Protein AF-A0A3D8K4X9-F1 (afdb_monomer)

Mean predicted aligned error: 11.61 Å

Solvent-accessible surface area (backbone atoms only — not comparable to full-atom values): 6572 Å² total; per-residue (Å²): 135,88,84,91,79,90,84,73,86,84,74,71,87,81,76,62,77,52,66,64,59,56,50,50,52,51,51,51,49,51,51,51,52,51,52,50,51,51,52,52,52,51,50,51,52,51,53,50,49,54,52,50,50,63,56,52,75,76,50,56,70,69,58,28,50,50,50,42,52,54,48,50,56,51,50,54,54,57,57,69,69,54,76,91,57,83,69,56,68,66,57,55,50,54,51,49,52,54,52,52,54,54,43,48,62,42,70,55,130

Nearest PDB structures (foldseek):
  8onz-assembly1_Lh  TM=6.303E-01  e=8.990E-01  Thermochaetoides thermophila DSM 1495
  6nsh-assembly2_Y2  TM=7.019E-01  e=1.692E+00  Thermus thermophilus HB8

Radius of gyration: 28.79 Å; Cα contacts (8 Å, |Δi|>4): 19; chains: 1; bounding box: 51×18×96 Å

Secondary structure (DSSP, 8-state):
--------S---------HHHHHHHHHHHHHHHHHHHHHHHHHHHHHHHHHHHHHHHTS-HHHHHHHHHHHHHHHHHHHTT--SSPPPHHHHHHHHHHHHHHHHHHH--

Foldseek 3Di:
DDDPDPPPPPPDDPPVVPVVNVVVVVVVVVVVVVVVVVVVVVVVLVVVLVVLLVVLVPDDLVVLVVVLVVLVVVVVVVCVVPPPDPDPPVVVVVVVVSNVSSSCSSNPD

Structure (mmCIF, N/CA/C/O backbone):
data_AF-A0A3D8K4X9-F1
#
_entry.id   AF-A0A3D8K4X9-F1
#
loop_
_atom_site.group_PDB
_atom_site.id
_atom_site.type_symbol
_atom_site.label_atom_id
_atom_site.label_alt_id
_atom_site.label_comp_id
_atom_site.label_asym_id
_atom_site.label_entity_id
_atom_site.label_seq_id
_atom_site.pdbx_PDB_ins_code
_atom_site.Cartn_x
_atom_site.Cartn_y
_atom_site.Cartn_z
_atom_site.occupancy
_atom_site.B_iso_or_equiv
_atom_site.auth_seq_id
_atom_site.auth_comp_id
_atom_site.auth_asym_id
_atom_site.auth_atom_id
_atom_site.pdbx_PDB_model_num
ATOM 1 N N . MET A 1 1 ? 31.958 -7.813 -76.681 1.00 41.28 1 MET A N 1
ATOM 2 C CA . MET A 1 1 ? 32.163 -6.418 -76.240 1.00 41.28 1 MET A CA 1
ATOM 3 C C . MET A 1 1 ? 30.782 -5.839 -75.972 1.00 41.28 1 MET A C 1
ATOM 5 O O . MET A 1 1 ? 30.037 -5.652 -76.917 1.00 41.28 1 MET A O 1
ATOM 9 N N . MET A 1 2 ? 30.282 -6.006 -74.747 1.00 38.06 2 MET A N 1
ATOM 10 C CA . MET A 1 2 ? 30.365 -5.023 -73.647 1.00 38.06 2 MET A CA 1
ATOM 11 C C . MET A 1 2 ? 29.497 -3.788 -73.920 1.00 38.06 2 MET A C 1
ATOM 13 O O . MET A 1 2 ? 29.916 -2.879 -74.627 1.00 38.06 2 MET A O 1
ATOM 17 N N . ASN A 1 3 ? 28.262 -3.808 -73.414 1.00 41.47 3 ASN A N 1
ATOM 18 C CA . ASN A 1 3 ? 27.847 -2.939 -72.305 1.00 41.47 3 ASN A CA 1
ATOM 19 C C . ASN A 1 3 ? 26.412 -3.290 -71.897 1.00 41.47 3 ASN A C 1
ATOM 21 O O . ASN A 1 3 ? 25.444 -2.622 -72.251 1.00 41.47 3 ASN A O 1
ATOM 25 N N . THR A 1 4 ? 26.314 -4.381 -71.142 1.00 50.88 4 THR A N 1
ATOM 26 C CA . THR A 1 4 ? 25.148 -4.751 -70.342 1.00 50.88 4 THR A CA 1
ATOM 27 C C . THR A 1 4 ? 25.483 -4.375 -68.904 1.00 50.88 4 THR A C 1
ATOM 29 O O . THR A 1 4 ? 25.854 -5.246 -68.141 1.00 50.88 4 THR A O 1
ATOM 32 N N . GLU A 1 5 ? 25.483 -3.087 -68.557 1.00 45.84 5 GLU A N 1
ATOM 33 C CA . GLU A 1 5 ? 25.772 -2.637 -67.182 1.00 45.84 5 GLU A CA 1
ATOM 34 C C . GLU A 1 5 ? 25.386 -1.159 -67.026 1.00 45.84 5 GLU A C 1
ATOM 36 O O . GLU A 1 5 ? 26.205 -0.250 -66.945 1.00 45.84 5 GLU A O 1
ATOM 41 N N . ARG A 1 6 ? 24.080 -0.889 -67.058 1.00 44.66 6 ARG A N 1
ATOM 42 C CA . ARG A 1 6 ? 23.522 0.347 -66.484 1.00 44.66 6 ARG A CA 1
ATOM 43 C C . ARG A 1 6 ? 22.225 0.064 -65.729 1.00 44.66 6 ARG A C 1
ATOM 45 O O . ARG A 1 6 ? 21.261 0.815 -65.809 1.00 44.66 6 ARG A O 1
ATOM 52 N N . ALA A 1 7 ? 22.238 -1.073 -65.043 1.00 48.91 7 ALA A N 1
ATOM 53 C CA . ALA A 1 7 ? 21.233 -1.547 -64.107 1.00 48.91 7 ALA A CA 1
ATOM 54 C C . ALA A 1 7 ? 21.978 -2.011 -62.847 1.00 48.91 7 ALA A C 1
ATOM 56 O O . ALA A 1 7 ? 22.119 -3.206 -62.621 1.00 48.91 7 ALA A O 1
ATOM 57 N N . ALA A 1 8 ? 22.582 -1.068 -62.122 1.00 46.53 8 ALA A N 1
ATOM 58 C CA . ALA A 1 8 ? 23.223 -1.320 -60.827 1.00 46.53 8 ALA A CA 1
ATOM 59 C C . ALA A 1 8 ? 23.485 -0.013 -60.051 1.00 46.53 8 ALA A C 1
ATOM 61 O O . ALA A 1 8 ? 24.507 0.107 -59.392 1.00 46.53 8 ALA A O 1
ATOM 62 N N . ASP A 1 9 ? 22.595 0.980 -60.161 1.00 42.22 9 ASP A N 1
ATOM 63 C CA . ASP A 1 9 ? 22.615 2.159 -59.266 1.00 42.22 9 ASP A CA 1
ATOM 64 C C . ASP A 1 9 ? 21.359 2.212 -58.374 1.00 42.22 9 ASP A C 1
ATOM 66 O O . ASP A 1 9 ? 21.007 3.233 -57.799 1.00 42.22 9 ASP A O 1
ATOM 70 N N . GLU A 1 10 ? 20.681 1.068 -58.258 1.00 52.56 10 GLU A N 1
ATOM 71 C CA . GLU A 1 10 ? 19.817 0.721 -57.130 1.00 52.56 10 GLU A CA 1
ATOM 72 C C . GLU A 1 10 ? 20.589 -0.304 -56.296 1.00 52.56 10 GLU A C 1
ATOM 74 O O . GLU A 1 10 ? 20.262 -1.489 -56.262 1.00 52.56 10 GLU A O 1
ATOM 79 N N . LEU A 1 11 ? 21.707 0.127 -55.711 1.00 45.56 11 LEU A N 1
ATOM 80 C CA . LEU A 1 11 ? 22.418 -0.663 -54.717 1.00 45.56 11 LEU A CA 1
ATOM 81 C C . LEU A 1 11 ? 22.164 -0.051 -53.349 1.00 45.56 11 LEU A C 1
ATOM 83 O O . LEU A 1 11 ? 22.809 0.902 -52.928 1.00 45.56 11 LEU A O 1
ATOM 87 N N . ASP A 1 12 ? 21.197 -0.694 -52.711 1.00 47.34 12 ASP A N 1
ATOM 88 C CA . ASP A 1 12 ? 21.186 -0.982 -51.291 1.00 47.34 12 ASP A CA 1
ATOM 89 C C . ASP A 1 12 ? 20.967 0.224 -50.383 1.00 47.34 12 ASP A C 1
ATOM 91 O O . ASP A 1 12 ? 21.870 0.929 -49.932 1.00 47.34 12 ASP A O 1
ATOM 95 N N . ALA A 1 13 ? 19.684 0.395 -50.079 1.00 50.25 13 ALA A N 1
ATOM 96 C CA . ALA A 1 13 ? 19.223 0.939 -48.826 1.00 50.25 13 ALA A CA 1
ATOM 97 C C . ALA A 1 13 ? 19.924 0.219 -47.663 1.00 50.25 13 ALA A C 1
ATOM 99 O O . ALA A 1 13 ? 19.403 -0.744 -47.108 1.00 50.25 13 ALA A O 1
ATOM 100 N N . HIS A 1 14 ? 21.079 0.727 -47.247 1.00 50.91 14 HIS A N 1
ATOM 101 C CA . HIS A 1 14 ? 21.526 0.555 -45.873 1.00 50.91 14 HIS A CA 1
ATOM 102 C C . HIS A 1 14 ? 20.737 1.536 -44.997 1.00 50.91 14 HIS A C 1
ATOM 104 O O . HIS 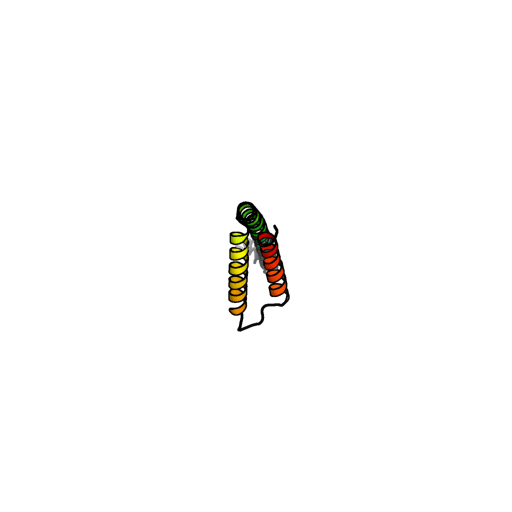A 1 14 ? 21.271 2.474 -44.415 1.00 50.91 14 HIS A O 1
ATOM 110 N N . ASP A 1 15 ? 19.428 1.298 -44.930 1.00 57.03 15 ASP A N 1
ATOM 111 C CA . ASP A 1 15 ? 18.575 1.708 -43.818 1.00 57.03 15 ASP A CA 1
ATOM 112 C C . ASP A 1 15 ? 18.848 0.688 -42.695 1.00 57.03 15 ASP A C 1
ATOM 114 O O . ASP A 1 15 ? 17.987 -0.086 -42.281 1.00 57.03 15 ASP A O 1
ATOM 118 N N . GLU A 1 16 ? 20.123 0.572 -42.293 1.00 57.69 16 GLU A N 1
ATOM 119 C CA . GLU A 1 16 ? 20.440 -0.052 -41.014 1.00 57.69 16 GLU A CA 1
ATOM 120 C C . GLU A 1 16 ? 19.767 0.852 -39.987 1.00 57.69 16 GLU A C 1
ATOM 122 O O . GLU A 1 16 ? 20.074 2.047 -39.986 1.00 57.69 16 GLU A O 1
ATOM 127 N N . PRO A 1 17 ? 18.814 0.345 -39.184 1.00 59.50 17 PRO A N 1
ATOM 128 C CA . PRO A 1 17 ? 18.190 1.165 -38.165 1.00 59.50 17 PRO A CA 1
ATOM 129 C C . PRO A 1 17 ? 19.325 1.734 -37.318 1.00 59.50 17 PRO A C 1
ATOM 131 O O . PRO A 1 17 ? 20.084 0.982 -36.702 1.00 59.50 17 PRO A O 1
ATOM 134 N N . ASP A 1 18 ? 19.515 3.055 -37.401 1.00 74.06 18 ASP A N 1
ATOM 135 C CA . ASP A 1 18 ? 20.594 3.731 -36.697 1.00 74.06 18 ASP A CA 1
ATOM 136 C C . ASP A 1 18 ? 20.400 3.355 -35.231 1.00 74.06 18 ASP A C 1
ATOM 138 O O . ASP A 1 18 ? 19.338 3.611 -34.663 1.00 74.06 18 ASP A O 1
ATOM 142 N N . GLY A 1 19 ? 21.361 2.659 -34.619 1.00 83.31 19 GLY A N 1
ATOM 143 C CA . GLY A 1 19 ? 21.191 2.117 -33.264 1.00 83.31 19 GLY A CA 1
ATOM 144 C C . GLY A 1 19 ? 20.833 3.201 -32.237 1.00 83.31 19 GLY A C 1
ATOM 145 O O . GLY A 1 19 ? 20.353 2.903 -31.144 1.00 83.31 19 GLY A O 1
ATOM 146 N N . ILE A 1 20 ? 21.033 4.471 -32.601 1.00 89.88 20 ILE A N 1
ATOM 147 C CA . ILE A 1 20 ? 20.556 5.658 -31.897 1.00 89.88 20 ILE A CA 1
ATOM 148 C C . ILE A 1 20 ? 19.022 5.778 -31.917 1.00 89.88 20 ILE A C 1
ATOM 150 O O . ILE A 1 20 ? 18.442 6.065 -30.868 1.00 89.88 20 ILE A O 1
ATOM 154 N N . ASP A 1 21 ? 18.362 5.556 -33.053 1.00 91.88 21 ASP A N 1
ATOM 155 C CA . ASP A 1 21 ? 16.901 5.576 -33.177 1.00 91.88 21 ASP A CA 1
ATOM 156 C C . ASP A 1 21 ? 16.266 4.391 -32.436 1.00 91.88 21 ASP A C 1
ATOM 158 O O . ASP A 1 21 ? 15.321 4.592 -31.673 1.00 91.88 21 ASP A O 1
ATOM 162 N N . GLU A 1 22 ? 16.848 3.189 -32.521 1.00 92.38 22 GLU A N 1
ATOM 163 C CA . GLU A 1 22 ? 16.384 2.040 -31.726 1.00 92.38 22 GLU A CA 1
ATOM 164 C C . GLU A 1 22 ? 16.540 2.280 -30.216 1.00 92.38 22 GLU A C 1
ATOM 166 O O . GLU A 1 22 ? 15.631 2.001 -29.428 1.00 92.38 22 GLU A O 1
ATOM 171 N N . LEU A 1 23 ? 17.681 2.837 -29.789 1.00 94.94 23 LEU A N 1
ATOM 172 C CA . LEU A 1 23 ? 17.918 3.198 -28.391 1.00 94.94 23 LEU A CA 1
ATOM 173 C C . LEU A 1 23 ? 16.940 4.279 -27.921 1.00 94.94 23 LEU A C 1
ATOM 175 O O . LEU A 1 23 ? 16.420 4.210 -26.804 1.00 94.94 23 LEU A O 1
ATOM 179 N N . ARG A 1 24 ? 16.680 5.283 -28.760 1.00 95.69 24 ARG A N 1
ATOM 180 C CA . ARG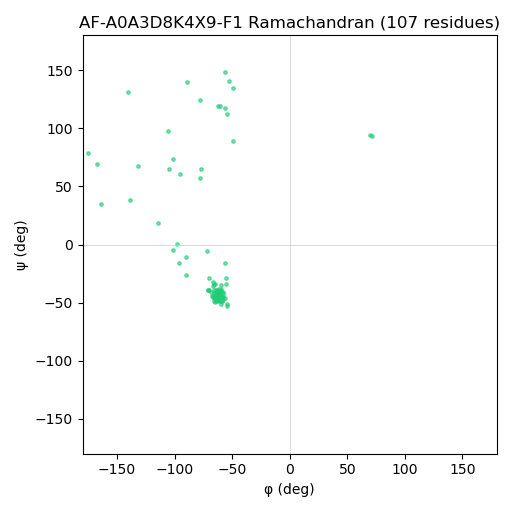 A 1 24 ? 15.718 6.347 -28.476 1.00 95.69 24 ARG A CA 1
ATOM 181 C C . ARG A 1 24 ? 14.317 5.772 -28.303 1.00 95.69 24 ARG A C 1
ATOM 183 O O . ARG A 1 24 ? 13.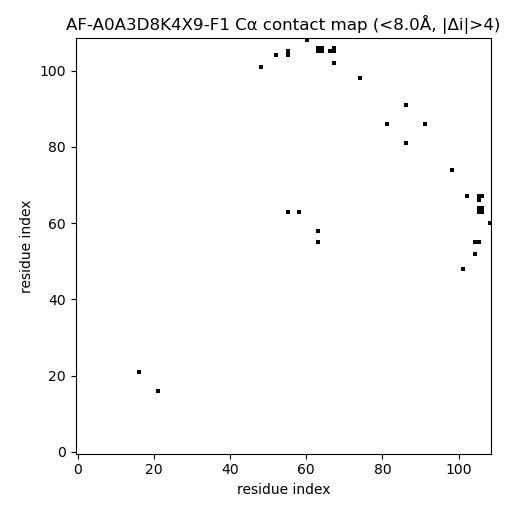663 6.096 -27.310 1.00 95.69 24 ARG A O 1
ATOM 190 N N . ASP A 1 25 ? 13.881 4.906 -29.207 1.00 95.50 25 ASP A N 1
ATOM 191 C CA . ASP A 1 25 ? 12.576 4.255 -29.132 1.00 95.50 25 ASP A CA 1
ATOM 192 C C . ASP A 1 25 ? 12.465 3.367 -27.888 1.00 95.50 25 ASP A C 1
ATOM 194 O O . ASP A 1 25 ? 11.454 3.413 -27.183 1.00 95.50 25 ASP A O 1
ATOM 198 N N . ALA A 1 26 ? 13.531 2.645 -27.530 1.00 95.56 26 ALA A N 1
ATOM 199 C CA . ALA A 1 26 ? 13.589 1.865 -26.297 1.00 95.56 26 ALA A CA 1
ATOM 200 C C . ALA A 1 26 ? 13.475 2.743 -25.037 1.00 95.56 26 ALA A C 1
ATOM 202 O O . ALA A 1 26 ? 12.746 2.393 -24.106 1.00 95.56 26 ALA A O 1
ATOM 203 N N . ILE A 1 27 ? 14.139 3.905 -24.998 1.00 96.38 27 ILE A N 1
ATOM 204 C CA . ILE A 1 27 ? 14.033 4.863 -23.883 1.00 96.38 27 ILE A CA 1
ATOM 205 C C . ILE A 1 27 ? 12.619 5.442 -23.798 1.00 96.38 27 ILE A C 1
ATOM 207 O O . ILE A 1 27 ? 12.079 5.570 -22.696 1.00 96.38 27 ILE A O 1
ATOM 211 N N . VAL A 1 28 ? 12.003 5.777 -24.934 1.00 97.44 28 VAL A N 1
ATOM 212 C CA . VAL A 1 28 ? 10.619 6.270 -24.986 1.00 97.44 28 VAL A CA 1
ATOM 213 C C . VAL A 1 28 ? 9.656 5.197 -24.483 1.00 97.44 28 VAL A C 1
ATOM 215 O O . VAL A 1 28 ? 8.810 5.489 -23.635 1.00 97.44 28 VAL A O 1
ATOM 218 N N . ALA A 1 29 ? 9.817 3.952 -24.931 1.00 96.19 29 ALA A N 1
ATOM 219 C CA . ALA A 1 29 ? 9.000 2.826 -24.497 1.00 96.19 29 ALA A CA 1
ATOM 220 C C . ALA A 1 29 ? 9.160 2.544 -22.996 1.00 96.19 29 ALA A C 1
ATOM 222 O O . ALA A 1 29 ? 8.161 2.408 -22.288 1.00 96.19 29 ALA A O 1
ATOM 223 N N . LEU A 1 30 ? 10.396 2.518 -22.486 1.00 95.88 30 LEU A N 1
ATOM 224 C CA . LEU A 1 30 ? 10.677 2.315 -21.064 1.00 95.88 30 LEU A CA 1
ATOM 225 C C . LEU A 1 30 ? 10.095 3.447 -20.216 1.00 95.88 30 LEU A C 1
ATOM 227 O O . LEU A 1 30 ? 9.454 3.189 -19.198 1.00 95.88 30 LEU A O 1
ATOM 231 N N . SER A 1 31 ? 10.279 4.695 -20.649 1.00 95.56 31 SER A N 1
ATOM 232 C CA . SER A 1 31 ? 9.738 5.871 -19.964 1.00 95.56 31 SER A CA 1
ATOM 233 C C . SER A 1 31 ? 8.211 5.830 -19.931 1.00 95.56 31 SER A C 1
ATOM 235 O O . SER A 1 31 ? 7.616 6.031 -18.874 1.00 95.56 31 SER A O 1
ATOM 237 N N . GLY A 1 32 ? 7.573 5.486 -21.054 1.00 96.69 32 GLY A N 1
ATOM 238 C CA . GLY A 1 32 ? 6.125 5.303 -21.145 1.00 96.69 32 GLY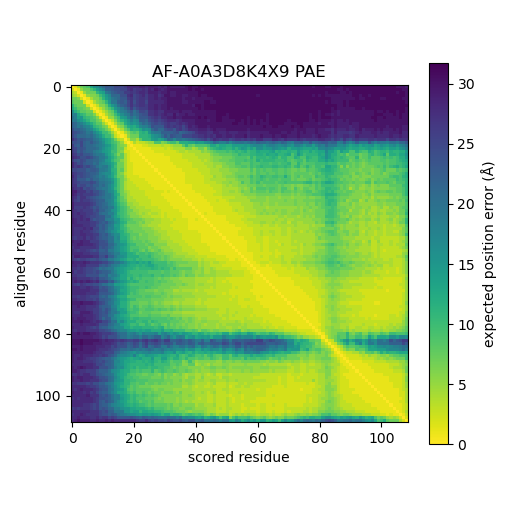 A CA 1
ATOM 239 C C . GLY A 1 32 ? 5.613 4.193 -20.226 1.00 96.69 32 GLY A C 1
ATOM 240 O O . GLY A 1 32 ? 4.663 4.405 -19.469 1.00 96.69 32 GLY A O 1
ATOM 241 N N . ALA A 1 33 ? 6.271 3.030 -20.230 1.00 94.75 33 ALA A N 1
ATOM 242 C CA . ALA A 1 33 ? 5.932 1.913 -19.353 1.00 94.75 33 ALA A CA 1
ATOM 243 C C . ALA A 1 33 ? 6.088 2.285 -17.871 1.00 94.75 33 ALA A C 1
ATOM 245 O O . ALA A 1 33 ? 5.206 1.989 -17.064 1.00 94.75 33 ALA A O 1
ATOM 246 N N . HIS A 1 34 ? 7.168 2.986 -17.517 1.00 94.50 34 HIS A N 1
ATOM 247 C CA . HIS A 1 34 ? 7.430 3.429 -16.152 1.00 94.50 34 HIS A CA 1
ATOM 248 C C . HIS A 1 34 ? 6.405 4.465 -15.676 1.00 94.50 34 HIS A C 1
ATOM 250 O O . HIS A 1 34 ? 5.839 4.318 -14.593 1.00 94.50 34 HIS A O 1
ATOM 256 N N . SER A 1 35 ? 6.093 5.472 -16.499 1.00 93.81 35 SER A N 1
ATOM 257 C CA . SER A 1 35 ? 5.048 6.452 -16.185 1.00 93.81 35 SER A CA 1
ATOM 258 C C . SER A 1 35 ? 3.686 5.787 -15.999 1.00 93.81 35 SER A C 1
ATOM 260 O O . SER A 1 35 ? 2.989 6.082 -15.029 1.00 93.81 35 SER A O 1
ATOM 262 N N . ASN A 1 36 ? 3.318 4.851 -16.877 1.00 94.88 36 ASN A N 1
ATOM 263 C CA . ASN A 1 36 ? 2.059 4.128 -16.748 1.00 94.88 36 ASN A CA 1
ATOM 264 C C . ASN A 1 36 ? 2.018 3.267 -15.474 1.00 94.88 36 ASN A C 1
ATOM 266 O O . ASN A 1 36 ? 1.011 3.275 -14.768 1.00 94.88 36 ASN A O 1
ATOM 270 N N . ALA A 1 37 ? 3.115 2.584 -15.132 1.00 93.88 37 ALA A N 1
ATOM 271 C CA . ALA A 1 37 ? 3.211 1.805 -13.899 1.00 93.88 37 ALA A CA 1
ATOM 272 C C . ALA A 1 37 ? 3.040 2.683 -12.647 1.00 93.88 37 ALA A C 1
ATOM 274 O O . ALA A 1 37 ? 2.293 2.315 -11.741 1.00 93.88 37 ALA A O 1
ATOM 275 N N . ILE A 1 38 ? 3.658 3.871 -12.614 1.00 93.12 38 ILE A N 1
ATOM 276 C CA . ILE A 1 38 ? 3.488 4.835 -11.515 1.00 93.12 38 ILE A CA 1
ATOM 277 C C . ILE A 1 38 ? 2.026 5.285 -11.400 1.00 93.12 38 ILE A C 1
ATOM 279 O O . ILE A 1 38 ? 1.476 5.298 -10.299 1.00 93.12 38 ILE A O 1
ATOM 283 N N . ILE A 1 39 ? 1.376 5.629 -12.519 1.00 93.69 39 ILE A N 1
ATOM 284 C CA . ILE A 1 39 ? -0.028 6.073 -12.529 1.00 93.69 39 ILE A CA 1
ATOM 285 C C . ILE A 1 39 ? -0.957 4.957 -12.041 1.00 93.69 39 ILE A C 1
ATOM 287 O O . ILE A 1 39 ? -1.834 5.200 -11.207 1.00 93.69 39 ILE A O 1
ATOM 291 N N . GLN A 1 40 ? -0.765 3.730 -12.531 1.00 93.69 40 GLN A N 1
ATOM 292 C CA . GLN A 1 40 ? -1.554 2.571 -12.113 1.00 93.69 40 GLN A CA 1
ATOM 293 C C . GLN A 1 40 ? -1.378 2.294 -10.620 1.00 93.69 40 GLN A C 1
ATOM 295 O O . GLN A 1 40 ? -2.369 2.170 -9.902 1.00 93.69 40 GLN A O 1
ATOM 300 N N . HIS A 1 41 ? -0.135 2.282 -10.138 1.00 90.25 41 HIS A N 1
ATOM 301 C CA . HIS A 1 41 ? 0.158 2.068 -8.726 1.00 90.25 41 HIS A CA 1
ATOM 302 C C . HIS A 1 41 ? -0.453 3.167 -7.843 1.00 90.25 41 HIS A C 1
ATOM 304 O O . HIS A 1 41 ? -1.106 2.868 -6.844 1.00 90.25 41 HIS A O 1
ATOM 310 N N . GLY A 1 42 ? -0.319 4.437 -8.239 1.00 88.38 42 GLY A N 1
ATOM 311 C CA . GLY A 1 42 ? -0.946 5.560 -7.540 1.00 88.38 42 GLY A CA 1
ATOM 312 C C . GLY A 1 42 ? -2.472 5.442 -7.501 1.00 88.38 42 GLY A C 1
ATOM 313 O O . GLY A 1 42 ? -3.084 5.651 -6.455 1.00 88.38 42 GLY A O 1
ATOM 314 N N . THR A 1 43 ? -3.091 5.021 -8.607 1.00 93.19 43 THR A N 1
ATOM 315 C CA . THR A 1 43 ? -4.541 4.783 -8.679 1.00 93.19 43 THR A CA 1
ATOM 316 C C . THR A 1 43 ? -4.969 3.671 -7.721 1.00 93.19 43 THR A C 1
ATOM 318 O O . THR A 1 43 ? -5.932 3.845 -6.975 1.00 93.19 43 THR A O 1
ATOM 321 N N . TRP A 1 44 ? -4.244 2.548 -7.683 1.00 92.88 44 TRP A N 1
ATOM 322 C CA . TRP A 1 44 ? -4.529 1.450 -6.755 1.00 92.88 44 TRP A CA 1
ATOM 323 C C . TRP A 1 44 ? -4.400 1.874 -5.293 1.00 92.88 44 TRP A C 1
ATOM 325 O O . TRP A 1 44 ? -5.263 1.523 -4.494 1.00 92.88 44 TRP A O 1
ATOM 335 N N . MET A 1 45 ? -3.383 2.668 -4.947 1.00 87.88 45 MET A N 1
ATOM 336 C CA . MET A 1 45 ? -3.220 3.196 -3.588 1.00 87.88 45 MET A CA 1
ATOM 337 C C . MET A 1 45 ? -4.365 4.126 -3.174 1.00 87.88 45 MET A C 1
ATOM 339 O O . MET A 1 45 ? -4.831 4.062 -2.035 1.00 87.88 45 MET A O 1
ATOM 343 N N . LEU A 1 46 ? -4.841 4.984 -4.082 1.00 89.31 46 LEU A N 1
ATOM 344 C CA . LEU A 1 46 ? -5.983 5.859 -3.809 1.00 89.31 46 LEU A CA 1
ATOM 345 C C . LEU A 1 46 ? -7.258 5.041 -3.579 1.00 89.31 46 LEU A C 1
ATOM 347 O O . LEU A 1 46 ? -7.915 5.214 -2.556 1.00 89.31 46 LEU A O 1
ATOM 351 N N . VAL A 1 47 ? -7.562 4.102 -4.480 1.00 93.50 47 VAL A N 1
ATOM 352 C CA . VAL A 1 47 ? -8.749 3.239 -4.371 1.00 93.50 47 VAL A CA 1
ATOM 353 C C . VAL A 1 47 ? -8.697 2.366 -3.116 1.00 93.50 47 VAL A C 1
ATOM 355 O O . VAL A 1 47 ? -9.697 2.258 -2.410 1.00 93.50 47 VAL A O 1
ATOM 358 N N . ALA A 1 48 ? -7.541 1.774 -2.798 1.00 89.25 48 ALA A N 1
ATOM 359 C CA . ALA A 1 48 ? -7.360 0.988 -1.580 1.00 89.25 48 ALA A CA 1
ATOM 360 C C . ALA A 1 48 ? -7.571 1.839 -0.320 1.00 89.25 48 ALA A C 1
ATOM 362 O O . ALA A 1 48 ? -8.217 1.381 0.621 1.00 89.25 48 ALA A O 1
ATOM 363 N N . GLY A 1 49 ? -7.087 3.085 -0.318 1.00 86.88 49 GLY A N 1
ATOM 364 C CA . GLY A 1 49 ? -7.320 4.038 0.765 1.00 86.88 49 GLY A CA 1
ATOM 365 C C . GLY A 1 49 ? -8.801 4.338 0.987 1.00 86.88 49 GLY A C 1
ATOM 366 O O . GLY A 1 49 ? -9.281 4.193 2.108 1.00 86.88 49 GLY A O 1
ATOM 367 N N . GLU A 1 50 ? -9.537 4.686 -0.070 1.00 91.75 50 GLU A N 1
ATOM 368 C CA . GLU A 1 50 ? -10.981 4.961 0.022 1.00 91.75 50 GLU A CA 1
ATOM 369 C C . GLU A 1 50 ? -11.783 3.727 0.450 1.00 91.75 50 GLU A C 1
ATOM 371 O O . GLU A 1 50 ? -12.696 3.818 1.274 1.00 91.75 50 GLU A O 1
ATOM 376 N N . MET A 1 51 ? -11.413 2.549 -0.058 1.00 90.81 51 MET A N 1
ATOM 377 C CA . MET A 1 51 ? -12.037 1.286 0.329 1.00 90.81 51 MET A CA 1
ATOM 378 C C . MET A 1 51 ? -11.810 0.979 1.813 1.00 90.81 51 MET A C 1
ATOM 380 O O . MET A 1 51 ? -12.754 0.611 2.511 1.00 90.81 51 MET A O 1
ATOM 384 N N . LEU A 1 52 ? -10.581 1.147 2.310 1.00 88.44 52 LEU A N 1
ATOM 385 C CA . LEU A 1 52 ? -10.262 0.944 3.722 1.00 88.44 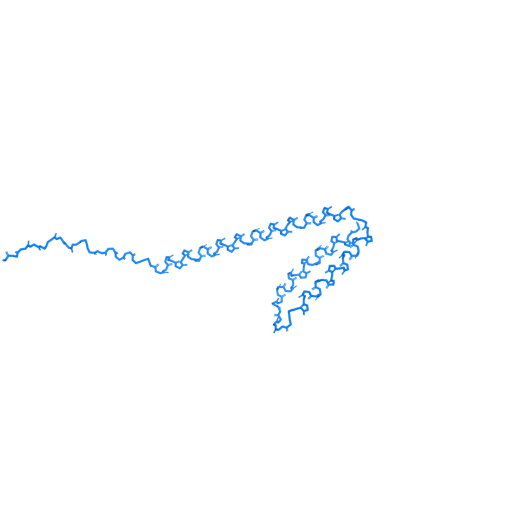52 LEU A CA 1
ATOM 386 C C . LEU A 1 52 ? -11.017 1.937 4.606 1.00 88.44 52 LEU A C 1
ATOM 388 O O . LEU A 1 52 ? -11.653 1.497 5.560 1.00 88.44 52 LEU A O 1
ATOM 392 N N . SER A 1 53 ? -11.024 3.229 4.265 1.00 88.44 53 SER A N 1
ATOM 393 C CA . SER A 1 53 ? -11.798 4.246 4.991 1.00 88.44 53 SER A CA 1
ATOM 394 C C . SER A 1 53 ? -13.275 3.857 5.077 1.00 88.44 53 SER A C 1
ATOM 396 O O . SER A 1 53 ? -13.797 3.710 6.182 1.00 88.44 53 SER A O 1
ATOM 398 N N . SER A 1 54 ? -13.899 3.544 3.937 1.00 92.12 54 SER A N 1
ATOM 399 C CA . SER A 1 54 ? -15.313 3.146 3.856 1.00 92.12 54 SER A CA 1
ATOM 400 C C . SER A 1 54 ? -15.631 1.914 4.710 1.00 92.12 54 SER A C 1
ATOM 402 O O . SER A 1 54 ? -16.657 1.859 5.381 1.00 92.12 54 SER A O 1
ATOM 404 N N . ILE A 1 55 ? -14.748 0.907 4.718 1.00 91.19 55 ILE A N 1
ATOM 405 C CA . ILE A 1 55 ? -14.918 -0.277 5.571 1.00 91.19 55 ILE A CA 1
ATOM 406 C C . ILE A 1 55 ? -14.808 0.121 7.043 1.00 91.19 55 ILE A C 1
ATOM 408 O O . ILE A 1 55 ? -15.650 -0.266 7.852 1.00 91.19 55 ILE A O 1
ATOM 412 N N . THR A 1 56 ? -13.774 0.886 7.399 1.00 90.62 56 THR A N 1
ATOM 413 C CA . THR A 1 56 ? -13.491 1.231 8.795 1.00 90.62 56 THR A CA 1
ATOM 414 C C . THR A 1 56 ? -14.555 2.124 9.417 1.00 90.62 56 THR A C 1
ATOM 416 O O . THR A 1 56 ? -14.841 1.947 10.596 1.00 90.62 56 THR A O 1
ATOM 419 N N . GLU A 1 57 ? -15.205 3.011 8.663 1.00 90.81 57 GLU A N 1
ATOM 420 C CA . GLU A 1 57 ? -16.293 3.870 9.160 1.00 90.81 57 GLU A CA 1
ATOM 421 C C . GLU A 1 57 ? -17.443 3.087 9.806 1.00 90.81 57 GLU A C 1
ATOM 423 O O . GLU A 1 57 ? -18.087 3.575 10.734 1.00 90.81 57 GLU A O 1
ATOM 428 N N . HIS A 1 58 ? -17.670 1.849 9.371 1.00 91.50 58 HIS A N 1
ATOM 429 C CA . HIS A 1 58 ? -18.746 0.999 9.877 1.00 91.50 58 HIS A CA 1
ATOM 430 C C . HIS A 1 58 ? -18.300 0.003 10.954 1.00 91.50 58 HIS A C 1
ATOM 432 O O . HIS A 1 58 ? -19.122 -0.773 11.449 1.00 91.50 58 HIS A O 1
ATOM 438 N N . LEU A 1 59 ? -17.017 -0.003 11.330 1.00 92.38 59 LEU A N 1
ATOM 439 C CA . LEU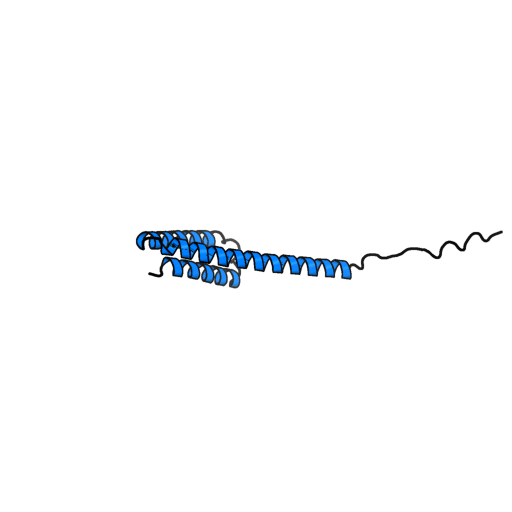 A 1 59 ? -16.492 -0.926 12.331 1.00 92.38 59 LEU A CA 1
ATOM 440 C C . LEU A 1 59 ? -16.591 -0.355 13.755 1.00 92.38 59 LEU A C 1
ATOM 442 O O . LEU A 1 59 ? -16.261 0.813 13.980 1.00 92.38 59 LEU A O 1
ATOM 446 N N . PRO A 1 60 ? -16.955 -1.190 14.746 1.00 93.44 60 PRO A N 1
ATOM 447 C CA . PRO A 1 60 ? -16.810 -0.857 16.159 1.00 93.44 60 PRO A CA 1
ATOM 448 C C . PRO A 1 60 ? -15.363 -0.499 16.538 1.00 93.44 60 PRO A C 1
ATOM 450 O O . PRO A 1 60 ? -14.404 -1.030 15.972 1.00 93.44 60 PRO A O 1
ATOM 453 N N . SER A 1 61 ? -15.200 0.388 17.523 1.00 90.75 61 SER A N 1
ATOM 454 C CA . SER A 1 61 ? -13.888 0.906 17.952 1.00 90.75 61 SER A CA 1
ATOM 455 C C . SER A 1 61 ? -12.930 -0.194 18.441 1.00 90.75 61 SER A C 1
ATOM 457 O O . SER A 1 61 ? -11.743 -0.178 18.117 1.00 90.75 61 SER A O 1
ATOM 459 N N . ASP A 1 62 ? -13.438 -1.204 19.146 1.00 93.00 62 ASP A N 1
ATOM 460 C CA . ASP A 1 62 ? -12.666 -2.361 19.608 1.00 93.00 62 ASP A CA 1
ATOM 461 C C . ASP A 1 62 ? -12.131 -3.210 18.442 1.00 93.00 62 ASP A C 1
ATOM 463 O O . ASP A 1 62 ? -10.975 -3.645 18.457 1.00 93.00 62 ASP A O 1
ATOM 467 N N . VAL A 1 63 ? -12.936 -3.381 17.389 1.00 94.38 63 VAL A N 1
ATOM 468 C CA . VAL A 1 63 ? -12.525 -4.080 16.165 1.00 94.38 63 VAL A CA 1
ATOM 469 C C 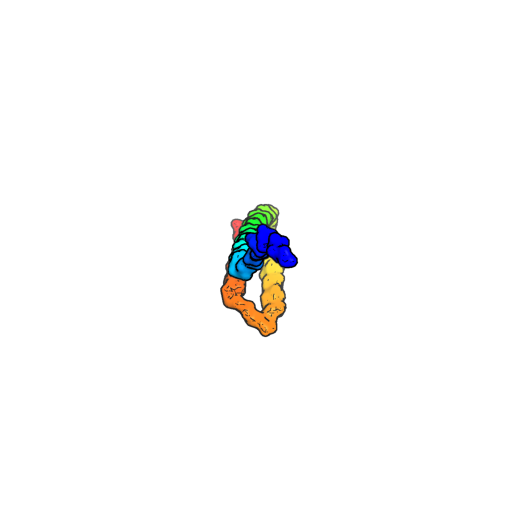. VAL A 1 63 ? -11.462 -3.274 15.417 1.00 94.38 63 VAL A C 1
ATOM 471 O O . VAL A 1 63 ? -10.446 -3.844 15.015 1.00 94.38 63 VAL A O 1
ATOM 474 N N . LYS A 1 64 ? -11.642 -1.952 15.281 1.00 93.25 64 LYS A N 1
ATOM 475 C CA . LYS A 1 64 ? -10.642 -1.057 14.670 1.00 93.25 64 LYS A CA 1
ATOM 476 C C . LYS A 1 64 ? -9.285 -1.148 15.383 1.00 93.25 64 LYS A C 1
ATOM 478 O O . LYS A 1 64 ? -8.259 -1.331 14.728 1.00 93.25 64 LYS A O 1
ATOM 483 N N . MET A 1 65 ? -9.283 -1.111 16.717 1.00 91.81 65 MET A N 1
ATOM 484 C CA . MET A 1 65 ? -8.078 -1.241 17.549 1.00 91.81 65 MET A CA 1
ATOM 485 C C . MET A 1 65 ? -7.371 -2.592 17.359 1.00 91.81 65 MET A C 1
ATOM 487 O O . MET A 1 65 ? -6.143 -2.646 17.249 1.00 91.81 65 MET A O 1
ATOM 491 N N . ASN A 1 66 ? -8.128 -3.691 17.276 1.00 94.81 66 ASN A N 1
ATOM 492 C CA . ASN A 1 66 ? -7.565 -5.017 17.009 1.00 94.81 66 ASN A CA 1
ATOM 493 C C . ASN A 1 66 ? -6.921 -5.087 15.610 1.00 94.81 66 ASN A C 1
ATOM 495 O O . ASN A 1 66 ? -5.795 -5.573 15.456 1.00 94.81 66 ASN A O 1
ATOM 499 N N . ILE A 1 67 ? -7.589 -4.526 14.596 1.00 93.94 67 ILE A N 1
ATOM 500 C CA . ILE A 1 67 ? -7.037 -4.424 13.240 1.00 93.94 67 ILE A CA 1
ATOM 501 C C . ILE A 1 67 ? -5.749 -3.595 13.246 1.00 93.94 67 ILE A C 1
ATOM 503 O O . ILE A 1 67 ? -4.764 -4.035 12.659 1.00 93.94 67 ILE A O 1
ATOM 507 N N . ALA A 1 68 ? -5.710 -2.454 13.944 1.00 93.44 68 ALA A N 1
ATOM 508 C CA . ALA A 1 68 ? -4.509 -1.623 14.056 1.00 93.44 68 ALA A CA 1
ATOM 509 C C . ALA A 1 68 ? -3.330 -2.391 14.674 1.00 93.44 68 ALA A C 1
ATOM 511 O O . ALA A 1 68 ? -2.221 -2.360 14.139 1.00 93.44 68 ALA A O 1
ATOM 512 N N . SER A 1 69 ? -3.562 -3.133 15.762 1.00 94.31 69 SER A N 1
ATOM 513 C CA . SER A 1 69 ? -2.535 -3.984 16.378 1.00 94.31 69 SER A CA 1
ATOM 514 C C . SER A 1 69 ? -2.053 -5.085 15.426 1.00 94.31 69 SER A C 1
ATOM 516 O O . SER A 1 69 ? -0.850 -5.252 15.220 1.00 94.31 69 SER A O 1
ATOM 518 N N . THR A 1 70 ? -2.982 -5.789 14.775 1.00 95.31 70 THR A N 1
ATOM 519 C CA . THR A 1 70 ? -2.658 -6.839 13.798 1.00 95.31 70 THR A CA 1
ATOM 520 C C . THR A 1 70 ? -1.875 -6.281 12.608 1.00 95.31 70 THR A C 1
ATOM 522 O O . THR A 1 70 ? -0.940 -6.923 12.125 1.00 95.31 70 THR A O 1
ATOM 525 N N . PHE A 1 71 ? -2.235 -5.088 12.134 1.00 93.81 71 PHE A N 1
ATOM 526 C CA . PHE A 1 71 ? -1.558 -4.409 11.037 1.00 93.81 71 PHE A CA 1
ATOM 527 C C . PHE A 1 71 ? -0.116 -4.050 11.411 1.00 93.81 71 PHE A C 1
ATOM 529 O O . PHE A 1 71 ? 0.791 -4.412 10.663 1.00 93.81 71 PHE A O 1
ATOM 536 N N . ARG A 1 72 ? 0.121 -3.461 12.594 1.00 92.62 72 ARG A N 1
ATOM 537 C CA . ARG A 1 72 ? 1.483 -3.179 13.093 1.00 92.62 72 ARG A CA 1
ATOM 538 C C . ARG A 1 72 ? 2.357 -4.425 13.123 1.00 92.62 72 ARG A C 1
ATOM 540 O O . ARG A 1 72 ? 3.415 -4.431 12.505 1.00 92.62 72 ARG A O 1
ATOM 547 N N . ASN A 1 73 ? 1.866 -5.505 13.729 1.00 93.81 73 ASN A N 1
ATOM 548 C CA . ASN A 1 73 ? 2.617 -6.760 13.836 1.00 93.81 73 ASN A CA 1
ATOM 549 C C . ASN A 1 73 ? 2.987 -7.337 12.457 1.00 93.81 73 ASN A C 1
ATOM 551 O O . ASN A 1 73 ? 4.048 -7.934 12.277 1.00 93.81 73 ASN A O 1
ATOM 555 N N . ARG A 1 74 ? 2.112 -7.172 11.457 1.00 93.38 74 ARG A N 1
ATOM 556 C CA . ARG A 1 74 ? 2.386 -7.607 10.080 1.00 93.38 74 ARG A CA 1
ATOM 557 C C . ARG A 1 74 ? 3.437 -6.740 9.394 1.00 93.38 74 ARG A C 1
ATOM 559 O O . ARG A 1 74 ? 4.259 -7.290 8.669 1.00 93.38 74 ARG A O 1
ATOM 566 N N . ILE A 1 75 ? 3.419 -5.427 9.619 1.00 90.94 75 ILE A N 1
ATOM 567 C CA . ILE A 1 75 ? 4.441 -4.511 9.098 1.00 90.94 75 ILE A CA 1
ATOM 568 C C . ILE A 1 75 ? 5.796 -4.786 9.748 1.00 90.94 75 ILE A C 1
ATOM 570 O O . ILE A 1 75 ? 6.789 -4.895 9.039 1.00 90.94 75 ILE A O 1
ATOM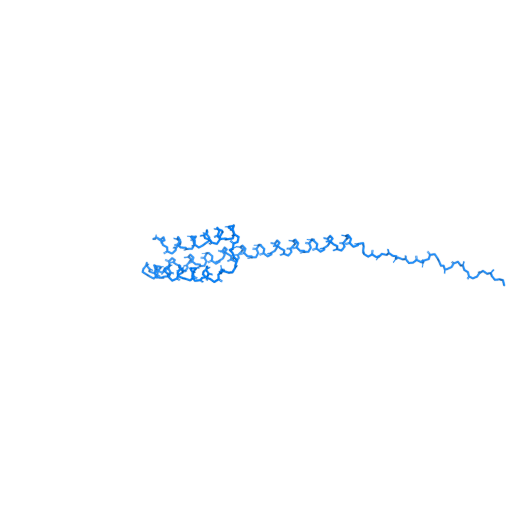 574 N N . GLU A 1 76 ? 5.842 -4.973 11.064 1.00 89.06 76 GLU A N 1
ATOM 575 C CA . GLU A 1 76 ? 7.071 -5.342 11.775 1.00 89.06 76 GLU A CA 1
ATOM 576 C C . GLU A 1 76 ? 7.656 -6.648 11.233 1.00 89.06 76 GLU A C 1
ATOM 578 O O . GLU A 1 76 ? 8.841 -6.707 10.914 1.00 89.06 76 GLU A O 1
ATOM 583 N N . ARG A 1 77 ? 6.811 -7.665 11.021 1.00 88.88 77 ARG A N 1
ATOM 584 C CA . ARG A 1 77 ? 7.219 -8.916 10.372 1.00 88.88 77 ARG A CA 1
ATOM 585 C C . ARG A 1 77 ? 7.715 -8.706 8.941 1.00 88.88 77 ARG A C 1
ATOM 587 O O . ARG A 1 77 ? 8.620 -9.407 8.513 1.00 88.88 77 ARG A O 1
ATOM 594 N N . LEU A 1 78 ? 7.099 -7.811 8.171 1.00 86.06 78 LEU A N 1
ATOM 595 C CA . LEU A 1 78 ? 7.545 -7.514 6.808 1.00 86.06 78 LEU A CA 1
ATOM 596 C C . LEU A 1 78 ? 8.941 -6.880 6.822 1.00 86.06 78 LEU A C 1
ATOM 598 O O . LEU A 1 78 ? 9.799 -7.272 6.038 1.00 86.06 78 LEU A O 1
ATOM 602 N N . LEU A 1 79 ? 9.165 -5.933 7.733 1.00 82.25 79 LEU A N 1
ATOM 603 C CA . LEU A 1 79 ? 10.446 -5.253 7.903 1.00 82.25 79 LEU A CA 1
ATOM 604 C C . LEU A 1 79 ? 11.539 -6.203 8.402 1.00 82.25 79 LEU A C 1
ATOM 606 O O . LEU A 1 79 ? 12.670 -6.102 7.941 1.00 82.25 79 LEU A O 1
ATOM 610 N N . SER A 1 80 ? 11.203 -7.165 9.266 1.00 82.06 80 SER A N 1
ATOM 611 C CA . SER A 1 80 ? 12.158 -8.158 9.778 1.00 82.06 80 SER A CA 1
ATOM 612 C C . SER A 1 80 ? 12.590 -9.210 8.750 1.00 82.06 80 SER A C 1
ATOM 614 O O . SER A 1 80 ? 13.383 -10.081 9.076 1.00 82.06 80 SER A O 1
ATOM 616 N N . LEU A 1 81 ? 12.007 -9.226 7.546 1.00 78.50 81 LEU A N 1
ATOM 617 C CA . LEU A 1 81 ? 12.432 -10.123 6.464 1.00 78.50 81 LEU A CA 1
ATOM 618 C C . LEU A 1 81 ? 13.522 -9.497 5.580 1.00 78.50 81 LEU A C 1
ATOM 620 O O . LEU A 1 81 ? 14.096 -10.197 4.750 1.00 78.50 81 LEU A O 1
ATOM 624 N N . GLY A 1 82 ? 13.796 -8.198 5.729 1.00 68.06 82 GLY A N 1
ATOM 625 C CA . GLY A 1 82 ? 14.823 -7.477 4.976 1.00 68.06 82 GLY A CA 1
ATOM 626 C C . GLY A 1 82 ? 16.142 -7.392 5.739 1.00 68.06 82 GLY A C 1
ATOM 627 O O . GLY A 1 82 ? 16.561 -6.288 6.067 1.00 68.06 82 GLY A O 1
ATOM 628 N N . ASP A 1 83 ? 16.762 -8.532 6.057 1.00 59.78 83 ASP A N 1
ATOM 629 C CA . ASP A 1 83 ? 17.952 -8.573 6.928 1.00 59.78 83 ASP A CA 1
ATOM 630 C C . ASP A 1 83 ? 19.305 -8.602 6.184 1.00 59.78 83 ASP A C 1
ATOM 632 O O . ASP A 1 83 ? 20.321 -8.280 6.795 1.00 59.78 83 ASP A O 1
ATOM 636 N N . ASP A 1 84 ? 19.361 -8.912 4.882 1.00 61.03 84 ASP A N 1
ATOM 637 C CA . ASP A 1 84 ? 20.662 -9.085 4.202 1.00 61.03 84 ASP A CA 1
ATOM 638 C C . ASP A 1 84 ? 21.235 -7.793 3.581 1.00 61.03 84 ASP A C 1
ATOM 640 O O . ASP A 1 84 ? 22.453 -7.634 3.502 1.00 61.03 84 ASP A O 1
ATOM 644 N N . GLU A 1 85 ? 20.392 -6.824 3.212 1.00 63.19 85 GLU A N 1
ATOM 645 C CA . GLU A 1 85 ? 20.814 -5.474 2.818 1.00 63.19 85 GLU A CA 1
ATOM 646 C C . GLU A 1 85 ? 19.828 -4.450 3.379 1.00 63.19 85 GLU A C 1
ATOM 648 O O . GLU A 1 85 ? 18.611 -4.586 3.233 1.00 63.19 85 GLU A O 1
ATOM 653 N N . SER A 1 86 ? 20.348 -3.404 4.027 1.00 66.88 86 SER A N 1
ATOM 654 C CA . SER A 1 86 ? 19.503 -2.336 4.548 1.00 66.88 86 SER A CA 1
ATOM 655 C C . SER A 1 86 ? 18.743 -1.677 3.398 1.00 66.88 86 SER A C 1
ATOM 657 O O . SER A 1 86 ? 19.332 -1.127 2.466 1.00 66.88 86 SER A O 1
ATOM 659 N N . LEU A 1 87 ? 17.408 -1.736 3.461 1.00 71.00 87 LEU A N 1
ATOM 660 C CA . LEU A 1 87 ? 16.554 -1.064 2.486 1.00 71.00 87 LEU A CA 1
ATOM 661 C C . LEU A 1 87 ? 16.952 0.419 2.386 1.00 71.00 87 LEU A C 1
ATOM 663 O O . LEU A 1 87 ? 17.221 1.045 3.421 1.00 71.00 87 LEU A O 1
ATOM 667 N N . PRO A 1 88 ? 16.962 1.010 1.174 1.00 82.81 88 PRO A N 1
ATOM 668 C CA . PRO A 1 88 ? 17.280 2.420 1.002 1.00 82.81 88 PRO A CA 1
ATOM 669 C C . PRO A 1 88 ? 16.464 3.286 1.963 1.00 82.81 88 PRO A C 1
ATOM 671 O O . PRO A 1 88 ? 15.252 3.111 2.094 1.00 82.81 88 PRO A O 1
ATOM 674 N N . SER A 1 89 ? 17.106 4.253 2.619 1.00 81.06 89 SER A N 1
ATOM 675 C CA . SER A 1 89 ? 16.456 5.089 3.641 1.00 81.06 89 SER A CA 1
ATOM 676 C C . SER A 1 89 ? 15.192 5.788 3.124 1.00 81.06 89 SER A C 1
ATOM 678 O O . SER A 1 89 ? 14.212 5.922 3.857 1.00 81.06 89 SER A O 1
ATOM 680 N N . THR A 1 90 ? 15.179 6.172 1.845 1.00 84.75 90 THR A N 1
ATOM 681 C CA . THR A 1 90 ? 14.002 6.715 1.158 1.00 84.75 90 THR A CA 1
ATOM 682 C C . THR A 1 90 ? 12.856 5.710 1.093 1.00 84.75 90 THR A C 1
ATOM 684 O O . THR A 1 90 ? 11.727 6.074 1.400 1.00 84.75 90 THR A O 1
ATOM 687 N N . TYR A 1 91 ? 13.133 4.447 0.757 1.00 81.31 91 TYR A N 1
ATOM 688 C CA . TYR A 1 91 ? 12.114 3.396 0.706 1.00 81.31 91 TYR A CA 1
ATOM 689 C C . TYR A 1 91 ? 11.487 3.180 2.084 1.00 81.31 91 TYR A C 1
ATOM 691 O O . TYR A 1 91 ? 10.268 3.213 2.226 1.00 81.31 91 TYR A O 1
ATOM 699 N N . THR A 1 92 ? 12.322 3.043 3.115 1.00 83.06 92 THR A N 1
ATOM 700 C CA . THR A 1 92 ? 11.857 2.865 4.494 1.00 83.06 92 THR A CA 1
ATOM 701 C C . THR A 1 92 ? 11.031 4.066 4.963 1.00 83.06 92 THR A C 1
ATOM 703 O O . THR A 1 92 ? 9.991 3.889 5.591 1.00 83.06 92 THR A O 1
ATOM 706 N N . SER A 1 93 ? 11.438 5.291 4.618 1.00 87.19 93 SER A N 1
ATOM 707 C CA . SER A 1 93 ? 10.688 6.511 4.944 1.00 87.19 93 SER A CA 1
ATOM 708 C C . SER A 1 93 ? 9.308 6.551 4.275 1.00 87.19 93 SER A C 1
ATOM 710 O O . SER A 1 93 ? 8.309 6.780 4.957 1.00 87.19 93 SER A O 1
ATOM 712 N N . GLU A 1 94 ? 9.224 6.286 2.967 1.00 87.88 94 GLU A N 1
ATOM 713 C CA . GLU A 1 94 ? 7.946 6.277 2.239 1.00 87.88 94 GLU A CA 1
ATOM 714 C C . GLU A 1 94 ? 7.022 5.145 2.710 1.00 87.88 94 GLU A C 1
ATOM 716 O O . GLU A 1 94 ? 5.828 5.369 2.918 1.00 87.88 94 GLU A O 1
ATOM 721 N N . LEU A 1 95 ? 7.574 3.961 2.989 1.00 87.44 95 LEU A N 1
ATOM 722 C CA . LEU A 1 95 ? 6.824 2.856 3.584 1.00 87.44 95 LEU A CA 1
ATOM 723 C C . LEU A 1 95 ? 6.222 3.261 4.933 1.00 87.44 95 LEU A C 1
ATOM 725 O O . LEU A 1 95 ? 5.027 3.074 5.162 1.00 87.44 95 LEU A O 1
ATOM 729 N N . MET A 1 96 ? 7.021 3.860 5.820 1.00 90.00 96 MET A N 1
ATOM 730 C CA . MET A 1 96 ? 6.537 4.282 7.134 1.00 90.00 96 MET A CA 1
ATOM 731 C C . MET A 1 96 ? 5.501 5.406 7.047 1.00 90.00 96 MET A C 1
ATOM 733 O O . MET A 1 96 ? 4.568 5.426 7.852 1.00 90.00 96 MET A O 1
ATOM 737 N N . LYS A 1 97 ? 5.604 6.322 6.074 1.00 90.38 97 LYS A N 1
ATOM 738 C CA . LYS A 1 97 ? 4.552 7.323 5.818 1.00 90.38 97 LYS A CA 1
ATOM 739 C C . LYS A 1 97 ? 3.222 6.654 5.483 1.00 90.38 97 LYS A C 1
ATOM 741 O O . LYS A 1 97 ? 2.202 7.021 6.065 1.00 90.38 97 LYS A O 1
ATOM 746 N N . GLU A 1 98 ? 3.239 5.658 4.604 1.00 89.19 98 GLU A N 1
ATOM 747 C CA . GLU A 1 98 ? 2.019 4.973 4.180 1.00 89.19 98 GLU A CA 1
ATOM 748 C C . GLU A 1 98 ? 1.430 4.096 5.299 1.00 89.19 98 GLU A C 1
ATOM 750 O O . GLU A 1 98 ? 0.223 4.119 5.543 1.00 89.19 98 GLU A O 1
ATOM 755 N N . VAL A 1 99 ? 2.272 3.408 6.075 1.00 91.06 99 VAL A N 1
ATOM 756 C CA . VAL A 1 99 ? 1.842 2.666 7.275 1.00 91.06 99 VAL A CA 1
ATOM 757 C C . VAL A 1 99 ? 1.152 3.595 8.274 1.00 91.06 99 VAL A C 1
ATOM 759 O O . VAL A 1 99 ? 0.056 3.295 8.754 1.00 91.06 99 VAL A O 1
ATOM 762 N N . ASN A 1 100 ? 1.756 4.750 8.557 1.00 91.25 100 ASN A N 1
ATOM 763 C CA . ASN A 1 100 ? 1.188 5.730 9.479 1.00 91.25 100 ASN A CA 1
ATOM 764 C C . ASN A 1 100 ? -0.126 6.327 8.960 1.00 91.25 100 ASN A C 1
ATOM 766 O O . ASN A 1 100 ? -1.025 6.603 9.756 1.00 91.25 100 ASN A O 1
ATOM 770 N N . ARG A 1 101 ? -0.273 6.494 7.639 1.00 89.25 101 ARG A N 1
ATOM 771 C CA . ARG A 1 101 ? -1.529 6.939 7.021 1.00 89.25 101 ARG A CA 1
ATOM 772 C C . ARG A 1 101 ? -2.672 5.971 7.332 1.00 89.25 101 ARG A C 1
ATOM 774 O O . ARG A 1 101 ? -3.723 6.421 7.783 1.00 89.25 101 ARG A O 1
ATOM 781 N N . TYR A 1 102 ? -2.465 4.665 7.155 1.00 89.69 102 TYR A N 1
ATOM 782 C CA . TYR A 1 102 ? -3.499 3.664 7.447 1.00 89.69 102 TYR A CA 1
ATOM 783 C C . TYR A 1 102 ? -3.775 3.502 8.942 1.00 89.69 102 TYR A C 1
ATOM 785 O O . TYR A 1 102 ? -4.934 3.399 9.341 1.00 89.69 102 TYR A O 1
ATOM 793 N N . LEU A 1 103 ? -2.738 3.541 9.785 1.00 90.19 103 LEU A N 1
ATOM 794 C CA . LEU A 1 103 ? -2.921 3.506 11.238 1.00 90.19 103 LEU A CA 1
ATOM 795 C C . LEU A 1 103 ? -3.757 4.683 11.728 1.00 90.19 103 LEU A C 1
ATOM 797 O O . LEU A 1 103 ? -4.658 4.488 12.536 1.00 90.19 103 LEU A O 1
ATOM 801 N N . LYS A 1 104 ? -3.540 5.882 11.176 1.00 89.81 104 LYS A N 1
ATOM 802 C CA . LYS A 1 104 ? -4.357 7.045 11.512 1.00 89.81 104 LYS A CA 1
ATOM 803 C C . LYS A 1 104 ? -5.836 6.800 11.222 1.00 89.81 104 LYS A C 1
ATOM 805 O O . LYS A 1 104 ? -6.653 7.163 12.052 1.00 89.81 104 LYS A O 1
ATOM 810 N N . VAL A 1 105 ? -6.192 6.181 10.097 1.00 87.69 105 VAL A N 1
ATOM 811 C CA . VAL A 1 105 ? -7.599 5.865 9.777 1.0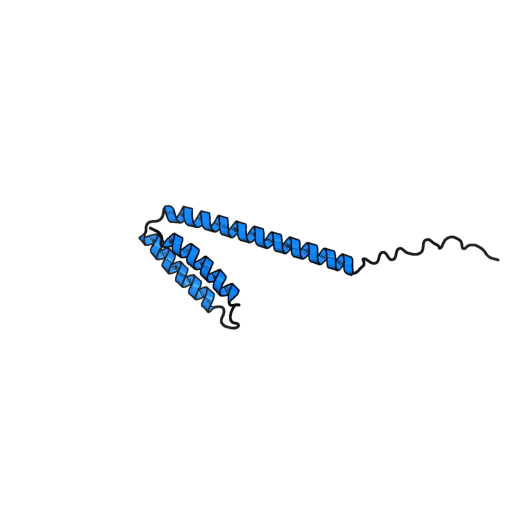0 87.69 105 VAL A CA 1
ATOM 812 C C . VAL A 1 105 ? -8.192 4.885 10.794 1.00 87.69 105 VAL A C 1
ATOM 814 O O . VAL A 1 105 ? -9.306 5.087 11.268 1.00 87.69 105 VAL A O 1
ATOM 817 N N . LEU A 1 106 ? -7.432 3.861 11.182 1.00 87.25 106 LEU A N 1
ATOM 818 C CA . LEU A 1 106 ? -7.878 2.851 12.146 1.00 87.25 106 LEU A CA 1
ATOM 819 C C . LEU A 1 106 ? -7.994 3.390 13.580 1.00 87.25 106 LEU A C 1
ATOM 821 O O . LEU A 1 106 ? -8.805 2.897 14.355 1.00 87.25 106 LEU A O 1
ATOM 825 N N . GLU A 1 107 ? -7.190 4.387 13.935 1.00 86.25 107 GLU A N 1
ATOM 826 C CA . GLU A 1 107 ? -7.116 4.946 15.292 1.00 86.25 107 GLU A CA 1
ATOM 827 C C . GLU A 1 107 ? -7.870 6.268 15.447 1.00 86.25 107 GLU A C 1
ATOM 829 O O . GLU A 1 107 ? -7.963 6.806 16.550 1.00 86.25 107 GLU A O 1
ATOM 834 N N . SER A 1 108 ? -8.411 6.804 14.353 1.00 74.00 108 SER A N 1
ATOM 835 C CA . SER A 1 108 ? -9.272 7.981 14.396 1.00 74.00 108 SER A CA 1
ATOM 836 C C . SER A 1 108 ? -10.671 7.570 14.858 1.00 74.00 108 SER A C 1
ATOM 838 O O . SER A 1 108 ? -11.285 6.667 14.281 1.00 74.00 108 SER A O 1
ATOM 840 N N . ASN A 1 109 ? -11.137 8.230 15.924 1.00 56.94 109 ASN A N 1
ATOM 841 C CA . ASN A 1 109 ? -12.472 8.064 16.507 1.00 56.94 109 ASN A CA 1
ATOM 842 C C . ASN A 1 109 ? -13.567 8.515 15.542 1.00 56.94 109 ASN A C 1
ATOM 844 O O . ASN A 1 109 ? -13.583 9.728 15.230 1.00 56.94 109 ASN A O 1
#

pLDDT: mean 82.13, std 16.68, range [38.06, 97.44]

Sequence (109 aa):
MMNTERAADELDAHDEPDGIDELRDAIVALSGAHSNAIIQHGTWMLVAGEMLSSITEHLPSDVKMNIASTFRNRIERLLSLGDDESLPSTYTSELMKEVNRYLKVLESN

Organism: NCBI:txid2291023